Protein AF-A0A964ZUG2-F1 (afdb_monomer_lite)

Radius of gyration: 19.83 Å; chains: 1; bounding box: 21×28×60 Å

Secondary structure (DSSP, 8-state):
---TTS-S--HHHHHHHHHHHHHHHHHHHHHHHHHHTTGGGS-SSSSSBTTB---

pLDDT: mean 82.6, std 12.32, range [53.09, 98.0]

Structure (mmCIF, N/CA/C/O backbone):
data_AF-A0A964ZUG2-F1
#
_entry.id   AF-A0A964ZUG2-F1
#
loop_
_atom_site.group_PDB
_atom_site.id
_atom_site.type_symbol
_atom_site.label_atom_id
_atom_site.label_alt_id
_atom_site.label_comp_id
_atom_site.label_asym_id
_atom_site.label_entity_id
_atom_site.label_seq_id
_atom_site.pdbx_PDB_ins_code
_atom_site.Cartn_x
_atom_site.Cartn_y
_atom_site.Cartn_z
_atom_site.occupancy
_atom_site.B_iso_or_equiv
_atom_site.auth_seq_id
_atom_site.auth_comp_id
_atom_site.auth_asym_id
_atom_site.auth_atom_id
_atom_site.pdbx_PDB_model_num
ATOM 1 N N . MET A 1 1 ? -5.488 17.455 38.078 1.00 53.09 1 MET A N 1
ATOM 2 C CA . MET A 1 1 ? -4.944 17.219 36.724 1.00 53.09 1 MET A CA 1
ATOM 3 C C . MET A 1 1 ? -4.189 15.898 36.757 1.00 53.09 1 MET A C 1
ATOM 5 O O . MET A 1 1 ? -3.197 15.826 37.463 1.00 53.09 1 MET A O 1
ATOM 9 N N . ASN A 1 2 ? -4.692 14.837 36.119 1.00 54.00 2 ASN A N 1
ATOM 10 C CA . ASN A 1 2 ? -4.046 13.518 36.133 1.00 54.00 2 ASN A CA 1
ATOM 11 C C . ASN A 1 2 ? -3.929 13.007 34.677 1.00 54.00 2 ASN A C 1
ATOM 13 O O . ASN A 1 2 ? -4.970 12.783 34.055 1.00 54.00 2 ASN A O 1
ATOM 17 N N . PRO A 1 3 ? -2.720 12.881 34.095 1.0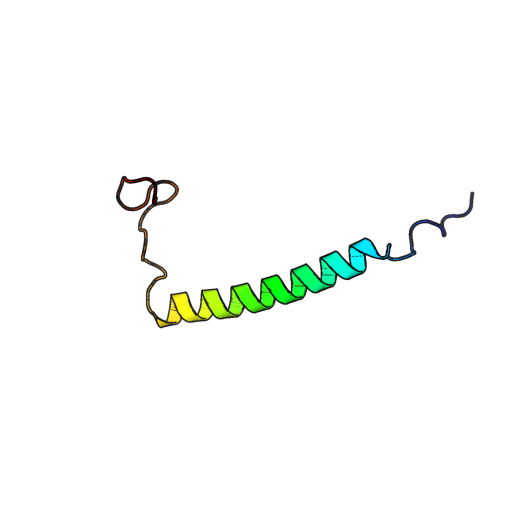0 70.12 3 PRO A N 1
ATOM 18 C CA . PRO A 1 3 ? -2.517 12.690 32.648 1.00 70.12 3 PRO A CA 1
ATOM 19 C C . PRO A 1 3 ? -2.733 11.253 32.113 1.00 70.12 3 PRO A C 1
ATOM 21 O O . PRO A 1 3 ? -2.351 10.945 30.991 1.00 70.12 3 PRO A O 1
ATOM 24 N N . LEU A 1 4 ? -3.374 10.355 32.869 1.00 65.81 4 LEU A N 1
ATOM 25 C CA . LEU A 1 4 ? -3.349 8.903 32.606 1.00 65.81 4 LEU A CA 1
ATOM 26 C C . LEU A 1 4 ? -4.543 8.364 31.785 1.00 65.81 4 LEU A C 1
ATOM 28 O O . LEU A 1 4 ? -4.685 7.156 31.615 1.00 65.81 4 LEU A O 1
ATOM 32 N N . ARG A 1 5 ? -5.418 9.228 31.252 1.00 66.25 5 ARG A N 1
ATOM 33 C CA . ARG A 1 5 ? -6.570 8.808 30.420 1.00 66.25 5 ARG A CA 1
ATOM 34 C C . ARG A 1 5 ? -6.214 8.612 28.935 1.00 66.25 5 ARG A C 1
ATOM 36 O O . ARG A 1 5 ? -6.975 7.971 28.223 1.00 66.25 5 ARG A O 1
ATOM 43 N N . HIS A 1 6 ? -5.064 9.114 28.480 1.00 65.69 6 HIS A N 1
ATOM 44 C CA . HIS A 1 6 ? -4.666 9.102 27.064 1.00 65.69 6 HIS A CA 1
ATOM 45 C C . HIS A 1 6 ? -3.759 7.916 26.663 1.00 65.69 6 HIS A C 1
ATOM 47 O O . HIS A 1 6 ? -3.392 7.800 25.504 1.00 65.69 6 HIS A O 1
ATOM 53 N N . GLN A 1 7 ? -3.407 7.019 27.597 1.00 73.31 7 GLN A N 1
ATOM 54 C CA . GLN A 1 7 ? -2.480 5.899 27.342 1.00 73.31 7 GLN A CA 1
ATOM 55 C C . GLN A 1 7 ? -3.134 4.510 27.435 1.00 73.31 7 GLN A C 1
ATOM 57 O O . GLN A 1 7 ? -2.455 3.492 27.552 1.00 73.31 7 GLN A O 1
ATOM 62 N N . ARG A 1 8 ? -4.468 4.446 27.373 1.00 66.00 8 ARG A N 1
ATOM 63 C CA . ARG A 1 8 ? -5.145 3.217 26.950 1.00 66.00 8 ARG A CA 1
ATOM 64 C C . ARG A 1 8 ? -5.022 3.189 25.426 1.00 66.00 8 ARG A C 1
ATOM 66 O O . ARG A 1 8 ? -5.576 4.106 24.828 1.00 66.00 8 ARG A O 1
ATOM 73 N N . PRO A 1 9 ? -4.353 2.201 24.801 1.00 67.44 9 PRO A N 1
ATOM 74 C CA . PRO A 1 9 ? -4.629 1.920 23.402 1.00 67.44 9 PRO A CA 1
ATOM 75 C C . PRO A 1 9 ? -6.128 1.646 23.338 1.00 67.44 9 PRO A C 1
ATOM 77 O O . PRO A 1 9 ? -6.636 0.669 23.900 1.00 67.44 9 PRO A O 1
ATOM 80 N N . ASP A 1 10 ? -6.856 2.605 22.792 1.00 70.00 10 ASP A N 1
ATOM 81 C CA . ASP A 1 10 ? -8.258 2.470 22.498 1.00 70.00 10 ASP A CA 1
ATOM 82 C C . ASP A 1 10 ? -8.385 1.220 21.629 1.00 70.00 10 ASP A C 1
ATOM 84 O O . ASP A 1 10 ? -7.672 1.042 20.647 1.00 70.00 10 ASP A O 1
ATOM 88 N N . GLN A 1 11 ? -9.243 0.290 22.048 1.00 76.00 11 GLN A N 1
ATOM 89 C CA . GLN A 1 11 ? -9.507 -0.959 21.329 1.00 76.00 11 GLN A CA 1
ATOM 90 C C . GLN A 1 11 ? -9.616 -0.792 19.793 1.00 76.00 11 GLN A C 1
ATOM 92 O O . GLN A 1 11 ? -9.101 -1.663 19.089 1.00 76.00 11 GLN A O 1
ATOM 97 N N . PRO A 1 12 ? -10.185 0.304 19.236 1.00 76.25 12 PRO A N 1
ATOM 98 C CA . PRO A 1 12 ? -10.137 0.541 17.791 1.00 76.25 12 PRO A CA 1
ATOM 99 C C . PRO A 1 12 ? -8.727 0.746 17.208 1.00 76.25 12 PRO A C 1
ATOM 101 O O . PRO A 1 12 ? -8.475 0.250 16.113 1.00 76.25 12 PRO A O 1
ATOM 104 N N . VAL A 1 13 ? -7.782 1.388 17.904 1.00 84.88 13 VAL A N 1
ATOM 105 C CA . VAL A 1 13 ? -6.397 1.561 17.416 1.00 84.88 13 VAL A CA 1
ATOM 106 C C . VAL A 1 13 ? -5.659 0.229 17.291 1.00 84.88 13 VAL A C 1
ATOM 108 O O . VAL A 1 13 ? -4.888 0.050 16.348 1.00 84.88 13 VAL A O 1
ATOM 111 N N . LEU A 1 14 ? -5.940 -0.747 18.161 1.00 87.81 14 LEU A N 1
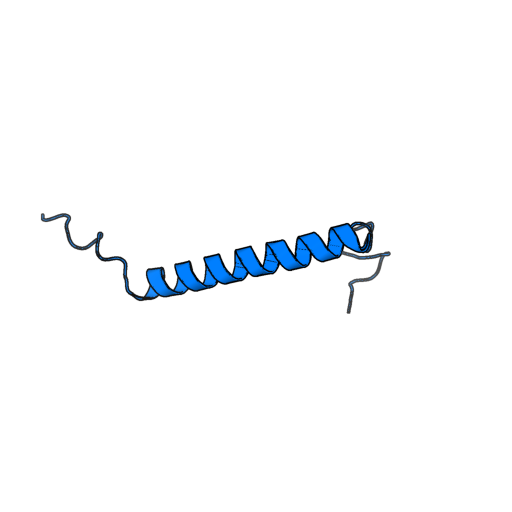ATOM 112 C CA . LEU A 1 14 ? -5.376 -2.095 18.017 1.00 87.81 14 LEU A CA 1
ATOM 113 C C . LEU A 1 14 ? -5.887 -2.789 16.742 1.00 87.81 14 LEU A C 1
ATOM 115 O O . LEU A 1 14 ? -5.111 -3.424 16.030 1.00 87.81 14 LEU A O 1
ATOM 119 N N . ILE A 1 15 ? -7.175 -2.631 16.427 1.00 90.75 15 ILE A N 1
ATOM 120 C CA . ILE A 1 15 ? -7.785 -3.195 15.215 1.00 90.75 15 ILE A CA 1
ATOM 121 C C . ILE A 1 15 ? -7.216 -2.518 13.962 1.00 90.75 15 ILE A C 1
ATOM 123 O O . ILE A 1 15 ? -6.805 -3.212 13.035 1.00 90.75 15 ILE A O 1
ATOM 127 N N . VAL A 1 16 ? -7.123 -1.183 13.942 1.00 93.31 16 VAL A N 1
ATOM 128 C CA . VAL A 1 16 ? -6.526 -0.445 12.813 1.00 93.31 16 VAL A CA 1
ATOM 129 C C . VAL A 1 16 ? -5.065 -0.846 12.610 1.00 93.31 16 VAL A C 1
ATOM 131 O O . VAL A 1 16 ? -4.650 -1.061 11.474 1.00 93.31 16 VAL A O 1
ATOM 134 N N . GLY A 1 17 ? -4.300 -1.015 13.692 1.00 94.62 17 GLY A N 1
ATOM 135 C CA . GLY A 1 17 ? -2.914 -1.476 13.628 1.00 94.62 17 GLY A CA 1
ATOM 136 C C . GLY A 1 17 ? -2.777 -2.862 12.992 1.00 94.62 17 GLY A C 1
ATOM 137 O O . GLY A 1 17 ? -1.961 -3.045 12.092 1.00 94.62 17 GLY A O 1
ATOM 138 N N . LEU A 1 18 ? -3.610 -3.826 13.397 1.00 94.88 18 LEU A N 1
ATOM 139 C CA . LEU A 1 18 ? -3.617 -5.169 12.804 1.00 94.88 18 LEU A CA 1
ATOM 140 C C . LEU A 1 18 ? -4.015 -5.144 11.322 1.00 94.88 18 LEU A C 1
ATOM 142 O O . LEU A 1 18 ? -3.357 -5.789 10.506 1.00 94.88 18 LEU A O 1
ATOM 146 N N . ILE A 1 19 ? -5.040 -4.367 10.961 1.00 96.56 19 ILE A N 1
ATOM 147 C CA . ILE A 1 19 ? -5.455 -4.187 9.562 1.00 96.56 19 ILE A CA 1
ATOM 148 C C . ILE A 1 19 ? -4.310 -3.590 8.739 1.00 96.56 19 ILE A C 1
ATOM 150 O O . ILE A 1 19 ? -4.020 -4.088 7.654 1.00 96.56 19 ILE A O 1
ATOM 154 N N . ALA A 1 20 ? -3.630 -2.564 9.254 1.00 96.38 20 ALA A N 1
ATOM 155 C CA . ALA A 1 20 ? -2.511 -1.928 8.569 1.00 96.38 20 ALA A CA 1
ATOM 156 C C . ALA A 1 20 ? -1.343 -2.901 8.357 1.00 96.38 20 ALA A C 1
ATOM 158 O O . ALA A 1 20 ? -0.799 -2.962 7.258 1.00 96.38 20 ALA A O 1
ATOM 159 N N . ILE A 1 21 ? -0.991 -3.704 9.368 1.00 97.19 21 ILE A N 1
ATOM 160 C CA . ILE A 1 21 ? 0.058 -4.727 9.249 1.00 97.19 21 ILE A CA 1
ATOM 161 C C . ILE A 1 21 ? -0.299 -5.727 8.145 1.00 97.19 21 ILE A C 1
ATOM 163 O O . ILE A 1 21 ? 0.512 -5.970 7.252 1.00 97.19 21 ILE A O 1
ATOM 167 N N . ILE A 1 22 ? -1.522 -6.267 8.161 1.00 97.81 22 ILE A N 1
ATOM 168 C CA . ILE A 1 22 ? -1.990 -7.219 7.144 1.00 97.81 22 ILE A CA 1
ATOM 169 C C . ILE A 1 22 ? -1.964 -6.576 5.751 1.00 97.81 22 ILE A C 1
ATOM 171 O O . ILE A 1 22 ? -1.454 -7.179 4.806 1.00 97.81 22 ILE A O 1
ATOM 175 N N . ALA A 1 23 ? -2.455 -5.341 5.623 1.00 97.75 23 ALA A N 1
ATOM 176 C CA . ALA A 1 23 ? -2.473 -4.607 4.363 1.00 97.75 23 ALA A CA 1
ATOM 177 C C . ALA A 1 23 ? -1.060 -4.356 3.818 1.00 97.75 23 ALA A C 1
ATOM 179 O O . ALA A 1 23 ? -0.827 -4.545 2.628 1.00 97.75 23 ALA A O 1
ATOM 180 N N . VAL A 1 24 ? -0.101 -3.985 4.671 1.00 98.00 24 VAL A N 1
ATOM 181 C CA . VAL A 1 24 ? 1.295 -3.766 4.265 1.00 98.00 24 VAL A CA 1
ATOM 182 C C . VAL A 1 24 ? 1.928 -5.063 3.770 1.00 98.00 24 VAL A C 1
ATOM 184 O O . VAL A 1 24 ? 2.524 -5.066 2.695 1.00 98.00 24 VAL A O 1
ATOM 187 N N . TYR A 1 25 ? 1.765 -6.175 4.492 1.00 98.00 25 TYR A N 1
ATOM 188 C CA . TYR A 1 25 ? 2.266 -7.473 4.028 1.00 98.00 25 TYR A CA 1
ATOM 189 C C . TYR A 1 25 ? 1.638 -7.881 2.694 1.00 98.00 25 TYR A C 1
ATOM 191 O O . TYR A 1 25 ? 2.343 -8.333 1.793 1.00 98.00 25 TYR A O 1
ATOM 199 N N . PHE A 1 26 ? 0.332 -7.667 2.536 1.00 97.94 26 PHE A N 1
ATOM 200 C CA . PHE A 1 26 ? -0.358 -7.911 1.276 1.00 97.94 26 PHE A CA 1
ATOM 201 C C . PHE A 1 26 ? 0.205 -7.048 0.133 1.00 97.94 26 PHE A C 1
ATOM 203 O O . PHE A 1 26 ? 0.537 -7.580 -0.926 1.00 97.94 26 PHE A O 1
ATOM 210 N N . LEU A 1 27 ? 0.399 -5.743 0.353 1.00 97.12 27 LEU A N 1
ATOM 211 C CA . LEU A 1 27 ? 1.002 -4.834 -0.629 1.00 97.12 27 LEU A CA 1
ATOM 212 C C . LEU A 1 27 ? 2.427 -5.248 -1.012 1.00 97.12 27 LEU A C 1
ATOM 214 O O . LEU A 1 27 ? 2.797 -5.125 -2.178 1.00 97.12 27 LEU A O 1
ATOM 218 N N . ILE A 1 28 ? 3.224 -5.750 -0.064 1.00 97.44 28 ILE A N 1
ATOM 219 C CA . ILE A 1 28 ? 4.578 -6.250 -0.337 1.00 97.44 28 ILE A CA 1
ATOM 220 C C . ILE A 1 28 ? 4.526 -7.445 -1.295 1.00 97.44 28 ILE A C 1
ATOM 222 O O . ILE A 1 28 ? 5.291 -7.478 -2.260 1.00 97.44 28 ILE A O 1
ATOM 226 N N . LEU A 1 29 ? 3.613 -8.398 -1.071 1.00 97.12 29 LEU A N 1
ATOM 227 C CA . LEU A 1 29 ? 3.443 -9.554 -1.957 1.00 97.12 29 LEU A CA 1
ATOM 228 C C . LEU A 1 29 ? 3.012 -9.117 -3.359 1.00 97.12 29 LEU A C 1
ATOM 230 O O . LEU A 1 29 ? 3.658 -9.487 -4.337 1.00 97.12 29 LEU A O 1
ATOM 234 N N . VAL A 1 30 ? 1.983 -8.268 -3.454 1.00 96.19 30 VAL A N 1
ATOM 235 C CA . VAL A 1 30 ? 1.488 -7.738 -4.735 1.00 96.19 30 VAL A CA 1
ATOM 236 C C . VAL A 1 30 ? 2.586 -6.966 -5.471 1.00 96.19 30 VAL A C 1
ATOM 238 O O . VAL A 1 30 ? 2.826 -7.206 -6.652 1.00 96.19 30 VAL A O 1
ATOM 241 N N . GLY A 1 31 ? 3.304 -6.079 -4.779 1.00 93.69 31 GLY A N 1
ATOM 242 C CA . GLY A 1 31 ? 4.411 -5.313 -5.351 1.00 93.69 31 GLY A CA 1
ATOM 243 C C . GLY A 1 31 ? 5.564 -6.201 -5.822 1.00 93.69 31 GLY A C 1
ATOM 244 O O . GLY A 1 31 ? 6.145 -5.950 -6.879 1.00 93.69 31 GLY A O 1
ATOM 245 N N . GLY A 1 32 ? 5.865 -7.270 -5.081 1.00 94.25 32 GLY A N 1
ATOM 246 C CA . GLY A 1 32 ? 6.820 -8.298 -5.489 1.00 94.25 32 GLY A CA 1
ATOM 247 C C . GLY A 1 32 ? 6.392 -9.001 -6.777 1.00 94.25 32 GLY A C 1
ATOM 248 O O . GLY A 1 32 ? 7.188 -9.105 -7.711 1.00 94.25 32 GLY A O 1
ATOM 249 N N . THR A 1 33 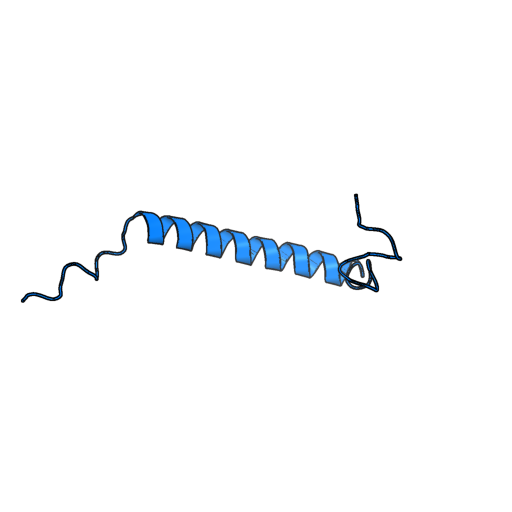? 5.123 -9.406 -6.873 1.00 93.06 33 THR A N 1
ATOM 250 C CA . THR A 1 33 ? 4.565 -10.017 -8.087 1.00 93.06 33 THR A CA 1
ATOM 251 C C . THR A 1 33 ? 4.629 -9.068 -9.282 1.00 93.06 33 THR A C 1
ATOM 253 O O . THR A 1 33 ? 5.098 -9.480 -10.335 1.00 93.06 33 THR A O 1
ATOM 256 N N . VAL A 1 34 ? 4.241 -7.797 -9.126 1.00 92.44 34 VAL A N 1
ATOM 257 C CA . VAL A 1 34 ? 4.293 -6.778 -10.196 1.00 92.44 34 VAL A CA 1
ATOM 258 C C . VAL A 1 34 ? 5.714 -6.581 -10.729 1.00 92.44 34 VAL A C 1
ATOM 260 O O . VAL A 1 34 ? 5.913 -6.436 -11.936 1.00 92.44 34 VAL A O 1
ATOM 263 N N . ARG A 1 35 ? 6.720 -6.596 -9.844 1.00 90.50 35 ARG A N 1
ATOM 264 C CA . ARG A 1 35 ? 8.129 -6.536 -10.259 1.00 90.50 35 ARG A CA 1
ATOM 265 C C . ARG A 1 35 ? 8.554 -7.799 -11.002 1.00 90.50 35 ARG A C 1
ATOM 267 O O . ARG A 1 35 ? 9.201 -7.687 -12.036 1.00 90.50 35 ARG A O 1
ATOM 274 N N . ALA A 1 36 ? 8.179 -8.976 -10.502 1.00 90.62 36 ALA A N 1
ATOM 275 C CA . ALA A 1 36 ? 8.545 -10.256 -11.105 1.00 90.62 36 ALA A CA 1
ATOM 276 C C . ALA A 1 36 ? 7.910 -10.471 -12.490 1.00 90.62 36 ALA A C 1
ATOM 278 O O . ALA A 1 36 ? 8.539 -11.052 -13.369 1.00 90.62 36 ALA A O 1
ATOM 279 N N . THR A 1 37 ? 6.687 -9.982 -12.704 1.00 89.19 37 T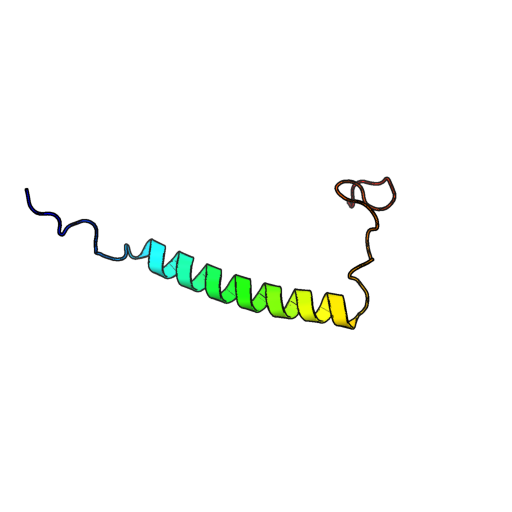HR A N 1
ATOM 280 C CA . THR A 1 37 ? 5.970 -10.092 -13.985 1.00 89.19 37 THR A CA 1
ATOM 281 C C . THR A 1 37 ? 6.297 -8.969 -14.969 1.00 89.19 37 THR A C 1
ATOM 283 O O . THR A 1 37 ? 5.765 -8.956 -16.075 1.00 89.19 37 THR A O 1
ATOM 286 N N . GLY A 1 38 ? 7.141 -8.003 -14.587 1.00 82.75 38 GLY A N 1
ATOM 287 C CA . GLY A 1 38 ? 7.441 -6.831 -15.415 1.00 82.75 38 GLY A CA 1
ATOM 288 C C . GLY A 1 38 ? 6.268 -5.852 -15.564 1.00 82.75 38 GLY A C 1
ATOM 289 O O . GLY A 1 38 ? 6.382 -4.868 -16.292 1.00 82.75 38 GLY A O 1
ATOM 290 N N . ALA A 1 39 ? 5.164 -6.060 -14.839 1.00 82.25 39 ALA A N 1
ATOM 291 C CA . ALA A 1 39 ? 3.970 -5.216 -14.879 1.00 82.25 39 ALA A CA 1
ATOM 292 C C . ALA A 1 3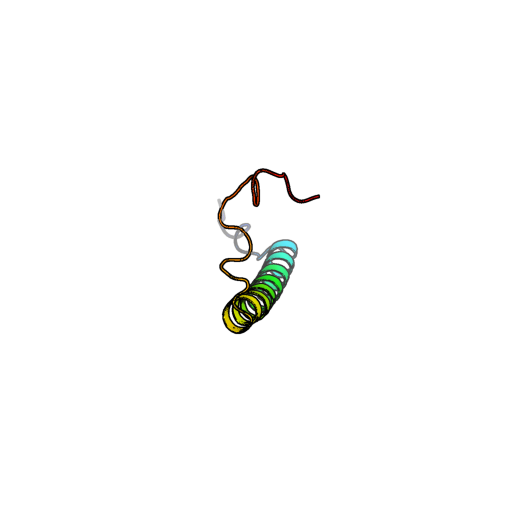9 ? 4.186 -3.807 -14.288 1.00 82.25 39 ALA A C 1
ATOM 294 O O . ALA A 1 39 ? 3.304 -2.956 -14.376 1.00 82.25 39 ALA A O 1
ATOM 295 N N . GLY A 1 40 ? 5.364 -3.526 -13.718 1.00 74.31 40 GLY A N 1
ATOM 296 C CA . GLY A 1 40 ? 5.743 -2.203 -13.208 1.00 74.31 40 GLY A CA 1
ATOM 297 C C . GLY A 1 40 ? 5.824 -1.097 -14.270 1.00 74.31 40 GLY A C 1
ATOM 298 O O . GLY A 1 40 ? 5.855 0.071 -13.902 1.00 74.31 40 GLY A O 1
ATOM 299 N N . MET A 1 41 ? 5.830 -1.449 -15.563 1.00 70.56 41 MET A N 1
ATOM 300 C CA . MET A 1 41 ? 5.712 -0.511 -16.693 1.00 70.56 41 MET A CA 1
ATOM 301 C C . MET A 1 41 ? 4.341 -0.595 -17.387 1.00 70.56 41 MET A C 1
ATOM 303 O O . MET A 1 41 ? 4.197 -0.146 -18.520 1.00 70.56 41 MET A O 1
ATOM 307 N N . GLY A 1 42 ? 3.344 -1.212 -16.741 1.00 74.62 42 GLY A N 1
ATOM 308 C CA . GLY A 1 42 ? 2.044 -1.490 -17.355 1.00 74.62 42 GLY A CA 1
ATOM 309 C C . GLY A 1 42 ? 1.317 -0.237 -17.841 1.00 74.62 42 GLY A C 1
ATOM 310 O O . GLY A 1 42 ? 0.719 -0.274 -18.907 1.00 74.62 42 GLY A O 1
ATOM 311 N N . CYS A 1 43 ? 1.429 0.874 -17.109 1.00 79.25 43 CYS A N 1
ATOM 312 C CA . CYS A 1 43 ? 0.948 2.185 -17.534 1.00 79.25 43 CYS A CA 1
ATOM 313 C C . CYS A 1 43 ? 2.127 3.164 -17.550 1.00 79.25 43 CYS A C 1
ATOM 315 O O . CYS A 1 43 ? 2.730 3.376 -16.495 1.00 79.25 43 CYS A O 1
ATOM 317 N N . PRO A 1 44 ? 2.466 3.759 -18.706 1.00 76.44 44 PRO A N 1
ATOM 318 C CA . PRO A 1 44 ? 3.540 4.747 -18.787 1.00 76.44 44 PRO A CA 1
ATOM 319 C C . PRO A 1 44 ? 3.165 6.081 -18.124 1.00 76.44 44 PRO A C 1
ATOM 321 O O . PRO A 1 44 ? 4.054 6.828 -17.730 1.00 76.44 44 PRO A O 1
ATOM 324 N N . ASP A 1 45 ? 1.864 6.344 -17.953 1.00 76.50 45 ASP A N 1
ATOM 325 C CA . ASP A 1 45 ? 1.317 7.609 -17.469 1.00 76.50 45 ASP A CA 1
ATOM 326 C C . ASP A 1 45 ? 0.234 7.380 -16.395 1.00 76.50 45 ASP A C 1
ATOM 328 O O . ASP A 1 45 ? -0.484 6.375 -16.404 1.00 76.50 45 ASP A O 1
ATOM 332 N N . TRP A 1 46 ? 0.120 8.323 -15.455 1.00 73.88 46 TRP A N 1
ATOM 333 C CA . TRP A 1 46 ? -0.912 8.390 -14.410 1.00 73.88 46 TRP A CA 1
ATOM 334 C C . TRP A 1 46 ? -1.343 9.860 -14.266 1.00 73.88 46 TRP A C 1
ATOM 336 O O . TRP A 1 46 ? -0.453 10.712 -14.216 1.00 73.88 46 TRP A O 1
ATOM 346 N N . PRO A 1 47 ? -2.643 10.232 -14.211 1.00 76.12 47 PRO A N 1
ATOM 347 C CA . PRO A 1 47 ? -3.845 9.432 -13.912 1.00 76.12 47 PRO A CA 1
ATOM 348 C C . PRO A 1 47 ? -4.543 8.772 -15.116 1.00 76.12 47 PRO A C 1
ATOM 350 O O . PRO A 1 47 ? -5.451 7.965 -14.922 1.00 76.12 47 PRO A O 1
ATOM 353 N N . LEU A 1 48 ? -4.150 9.108 -16.347 1.00 76.50 48 LEU A N 1
ATOM 354 C CA . LEU A 1 48 ? -4.619 8.442 -17.564 1.00 76.50 48 LEU A CA 1
ATOM 355 C C . LEU A 1 48 ? -3.575 7.401 -17.967 1.00 76.50 48 LEU A C 1
ATOM 357 O O . LEU A 1 48 ? -2.417 7.752 -18.147 1.00 76.50 48 LEU A O 1
ATOM 361 N N . CYS A 1 49 ? -3.983 6.152 -18.156 1.00 81.31 49 CYS A N 1
ATOM 362 C CA . CYS A 1 49 ? -3.126 5.095 -18.675 1.00 81.31 49 CYS A CA 1
ATOM 363 C C . CYS A 1 49 ? -3.322 5.000 -20.194 1.00 81.31 49 CYS A C 1
ATOM 365 O O . CYS A 1 49 ?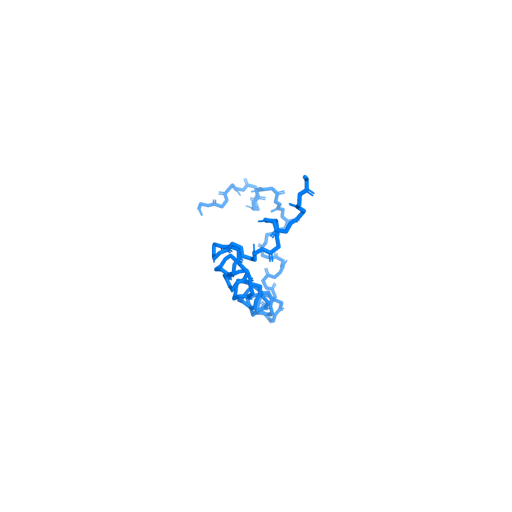 -4.440 4.785 -20.658 1.00 81.31 49 CYS A O 1
ATOM 367 N N . PHE A 1 50 ? -2.261 5.205 -20.984 1.00 81.94 50 PHE A N 1
ATOM 368 C CA . PHE A 1 50 ? -2.332 5.264 -22.458 1.00 81.94 50 PHE A CA 1
ATOM 369 C C . PHE A 1 50 ? -3.368 6.271 -22.994 1.00 81.94 50 PHE A C 1
ATOM 371 O O . PHE A 1 50 ? -4.060 6.016 -23.978 1.00 81.94 50 PHE A O 1
ATOM 378 N N . GLY A 1 51 ? -3.511 7.421 -22.326 1.00 79.19 51 GLY A N 1
ATOM 379 C CA . GLY A 1 51 ? -4.476 8.451 -22.727 1.00 79.19 51 GLY A CA 1
ATOM 380 C C . GLY A 1 51 ? -5.944 8.087 -22.471 1.00 79.19 51 GLY A C 1
ATOM 381 O O . GLY A 1 51 ? -6.826 8.843 -22.874 1.00 79.19 51 GLY A O 1
ATOM 382 N N . GLN A 1 52 ? -6.223 6.979 -21.775 1.00 80.56 52 GLN A N 1
ATOM 383 C CA . GLN A 1 52 ? -7.557 6.619 -21.297 1.00 80.56 52 GLN A CA 1
ATOM 384 C C . GLN A 1 52 ? -7.572 6.586 -19.764 1.00 80.56 52 GLN A C 1
ATOM 386 O O . GLN A 1 52 ? -6.618 6.134 -19.131 1.00 80.56 52 GLN A O 1
ATOM 391 N N . LEU A 1 53 ? -8.653 7.061 -19.135 1.00 83.12 53 LEU A N 1
ATOM 392 C CA . LEU A 1 53 ? -8.914 6.634 -17.761 1.00 83.12 53 LEU A CA 1
ATOM 393 C C . LEU A 1 53 ? -9.231 5.142 -17.831 1.00 83.12 53 LEU A C 1
ATOM 395 O O . LEU A 1 53 ? -10.130 4.735 -18.565 1.00 83.12 53 LEU A O 1
ATOM 399 N N . ILE A 1 54 ? -8.434 4.352 -17.118 1.00 68.50 54 ILE A N 1
ATOM 400 C CA . ILE A 1 54 ? -8.658 2.919 -16.929 1.00 68.50 54 ILE A CA 1
ATOM 401 C C . ILE A 1 54 ? -10.130 2.755 -16.490 1.00 68.50 54 ILE A C 1
ATOM 403 O O . ILE A 1 54 ? -10.529 3.481 -15.573 1.00 68.50 54 ILE A O 1
ATOM 407 N N . PRO A 1 55 ? -10.949 1.910 -17.143 1.00 63.56 55 PRO A N 1
ATOM 408 C CA . PRO A 1 55 ? -12.296 1.620 -16.657 1.00 63.56 55 PRO A CA 1
ATOM 409 C C . PRO A 1 55 ? -12.274 0.869 -15.321 1.00 63.56 55 PRO A C 1
ATOM 411 O O . PRO A 1 55 ? -11.304 0.115 -15.071 1.00 63.56 55 PRO A O 1
#

Foldseek 3Di:
DDPPPPPDCDPVNVVVVVVVVVVVVVVVVVVVVCVVVVVPCVAVDPPAGVNHRDD

Sequence (55 aa):
MNPLRHQRPDQPVLIVGLIAIIAVYFLILVGGTVRATGAGMGCPDWPLCFGQLIP